Protein AF-A0A4U1M6J4-F1 (afdb_monomer_lite)

Radius of gyration: 17.22 Å; chains: 1; bounding box: 43×19×57 Å

Foldseek 3Di:
DVVVVVVVVVVLVVLVVVLVVLCVVLVVCCVPPVDPLSVLSNVLSVVLVVLSVVLVVVLVVQVVPDPVSNVVSVVVSVVVNVSSVVSNVVSVVVVVVPPDPPDD

Secondary structure (DSSP, 8-state):
-HHHHHHHHHHHHHHHHHHHHHHHHHHHHHHHH-SHHHHHHHHHHHHHHHHHHHHHHHHHHHHTT-HHHHHHHHHHHHHHTHHHHHHHHHHHHHHHHTS-----

Structure (mmCIF, N/CA/C/O backbone):
data_AF-A0A4U1M6J4-F1
#
_entry.id   AF-A0A4U1M6J4-F1
#
loop_
_atom_site.group_PDB
_atom_site.id
_atom_site.type_symbol
_atom_site.label_atom_id
_atom_site.label_alt_id
_atom_site.label_comp_id
_atom_site.label_asym_id
_atom_site.label_entity_id
_atom_site.label_seq_id
_atom_site.pdbx_PDB_ins_code
_atom_site.Cartn_x
_atom_site.Cartn_y
_atom_site.Cartn_z
_atom_site.occupancy
_atom_site.B_iso_or_equiv
_atom_site.auth_seq_id
_atom_site.auth_comp_id
_atom_site.auth_asym_id
_atom_site.auth_atom_id
_atom_site.pdbx_PDB_model_num
ATOM 1 N N . MET A 1 1 ? 27.853 1.924 -9.903 1.00 54.72 1 MET A N 1
ATOM 2 C CA . MET A 1 1 ? 26.617 1.180 -10.225 1.00 54.72 1 MET A CA 1
ATOM 3 C C . MET A 1 1 ? 26.153 0.357 -9.025 1.00 54.72 1 MET A C 1
ATOM 5 O O . MET A 1 1 ? 25.010 0.541 -8.648 1.00 54.72 1 MET A O 1
ATOM 9 N N . GLU A 1 2 ? 27.031 -0.371 -8.318 1.00 57.38 2 GLU A N 1
ATOM 10 C CA . GLU A 1 2 ? 26.672 -1.163 -7.113 1.00 57.38 2 GLU A CA 1
ATOM 11 C C . GLU A 1 2 ? 25.866 -0.431 -6.025 1.00 57.38 2 GLU A C 1
ATOM 13 O O . GLU A 1 2 ? 24.902 -0.982 -5.501 1.00 57.38 2 GLU A O 1
ATOM 18 N N . TYR A 1 3 ? 26.212 0.817 -5.686 1.00 63.53 3 TYR A N 1
ATOM 19 C CA . TYR A 1 3 ? 25.458 1.557 -4.666 1.00 63.53 3 TYR A CA 1
ATOM 20 C C . TYR A 1 3 ? 23.995 1.784 -5.075 1.00 63.53 3 TYR A C 1
ATOM 22 O O . TYR A 1 3 ? 23.107 1.691 -4.232 1.00 63.53 3 TYR A O 1
ATOM 30 N N . LEU A 1 4 ? 23.733 2.045 -6.362 1.00 61.03 4 LEU A N 1
ATOM 31 C CA . LEU A 1 4 ? 22.388 2.324 -6.875 1.00 61.03 4 LEU A CA 1
ATOM 32 C C . LEU A 1 4 ? 21.488 1.081 -6.780 1.00 61.03 4 LEU A C 1
ATOM 34 O O . LEU A 1 4 ? 20.319 1.185 -6.402 1.00 61.03 4 LEU A O 1
ATOM 38 N N . ASP A 1 5 ? 22.064 -0.092 -7.043 1.00 71.69 5 ASP A N 1
ATOM 39 C CA . ASP A 1 5 ? 21.364 -1.373 -6.977 1.00 71.69 5 ASP A CA 1
ATOM 40 C C . ASP A 1 5 ? 20.993 -1.724 -5.531 1.00 71.69 5 ASP A C 1
ATOM 42 O O . ASP A 1 5 ? 19.843 -2.070 -5.257 1.00 71.69 5 ASP A O 1
ATOM 46 N N . ILE A 1 6 ? 21.909 -1.520 -4.578 1.00 77.25 6 ILE A N 1
ATOM 47 C CA . ILE A 1 6 ? 21.648 -1.746 -3.147 1.00 77.25 6 ILE A CA 1
ATOM 48 C C . ILE A 1 6 ? 20.508 -0.851 -2.640 1.00 77.25 6 ILE A C 1
ATOM 50 O O . ILE A 1 6 ? 19.599 -1.347 -1.972 1.00 77.25 6 ILE A O 1
ATOM 54 N N . TYR A 1 7 ? 20.507 0.444 -2.984 1.00 77.38 7 TYR A N 1
ATOM 55 C CA . TYR A 1 7 ? 19.420 1.358 -2.604 1.00 77.38 7 TYR A CA 1
ATOM 56 C C . TYR A 1 7 ? 18.075 0.933 -3.197 1.00 77.38 7 TYR A C 1
ATOM 58 O O . TYR A 1 7 ? 17.051 0.997 -2.511 1.00 77.38 7 TYR A O 1
ATOM 66 N N . SER A 1 8 ? 18.063 0.475 -4.450 1.00 74.06 8 SER A N 1
ATOM 67 C CA . SER A 1 8 ? 16.837 0.015 -5.105 1.00 74.06 8 SER A CA 1
ATOM 68 C C . SER A 1 8 ? 16.248 -1.229 -4.424 1.00 74.06 8 SER A C 1
ATOM 70 O O . SER A 1 8 ? 15.045 -1.273 -4.156 1.00 74.06 8 SER A O 1
ATOM 72 N N . ILE A 1 9 ? 17.101 -2.187 -4.041 1.00 77.81 9 ILE A N 1
ATOM 73 C CA . ILE A 1 9 ? 16.712 -3.418 -3.343 1.00 77.81 9 ILE A CA 1
ATOM 74 C C . ILE A 1 9 ? 16.184 -3.096 -1.942 1.00 77.81 9 ILE A C 1
ATOM 76 O O . ILE A 1 9 ? 15.102 -3.554 -1.570 1.00 77.81 9 ILE A O 1
ATOM 80 N N . LEU A 1 10 ? 16.897 -2.261 -1.180 1.00 82.12 10 LEU A N 1
ATOM 81 C CA . LEU A 1 10 ? 16.464 -1.811 0.149 1.00 82.12 10 LEU A CA 1
ATOM 82 C C . LEU A 1 10 ? 15.105 -1.112 0.093 1.00 82.12 10 LEU A C 1
ATOM 84 O O . LEU A 1 10 ? 14.226 -1.401 0.904 1.00 82.12 10 LEU A O 1
ATOM 88 N N . THR A 1 11 ? 14.909 -0.241 -0.898 1.00 81.88 11 THR A N 1
ATOM 89 C CA . THR A 1 11 ? 13.645 0.479 -1.093 1.00 81.88 11 THR A CA 1
ATOM 90 C C . THR A 1 11 ? 12.501 -0.484 -1.400 1.00 81.88 11 THR A C 1
ATOM 92 O O . THR A 1 11 ? 11.412 -0.338 -0.841 1.00 81.88 11 THR A O 1
ATOM 95 N N . ALA A 1 12 ? 12.732 -1.490 -2.248 1.00 77.56 12 ALA A N 1
ATOM 96 C CA . ALA A 1 12 ? 11.730 -2.497 -2.586 1.00 77.56 12 ALA A CA 1
ATOM 97 C C . ALA A 1 12 ? 11.331 -3.342 -1.367 1.00 77.56 12 ALA A C 1
ATOM 99 O O . ALA A 1 12 ? 10.138 -3.516 -1.107 1.00 77.56 12 ALA A O 1
ATOM 100 N N . ILE A 1 13 ? 12.310 -3.802 -0.578 1.00 84.50 13 ILE A N 1
ATOM 101 C CA . ILE A 1 13 ? 12.067 -4.570 0.653 1.00 84.50 13 ILE A CA 1
ATOM 102 C C . ILE A 1 13 ? 11.274 -3.732 1.656 1.00 84.50 13 ILE A C 1
ATOM 104 O O . ILE A 1 13 ? 10.256 -4.188 2.178 1.00 84.50 13 ILE A O 1
ATOM 108 N N . PHE A 1 14 ? 11.706 -2.493 1.901 1.00 87.25 14 PHE A N 1
ATOM 109 C CA . PHE A 1 14 ? 11.056 -1.614 2.868 1.00 87.25 14 PHE A CA 1
ATOM 110 C C . PHE A 1 14 ? 9.615 -1.300 2.454 1.00 87.25 14 PHE A C 1
ATOM 112 O O . PHE A 1 14 ? 8.692 -1.398 3.261 1.00 87.25 14 PHE A O 1
ATOM 119 N N . THR A 1 15 ? 9.401 -1.008 1.170 1.00 84.69 15 THR A N 1
ATOM 120 C CA . THR A 1 15 ? 8.069 -0.737 0.614 1.00 84.69 15 THR A CA 1
ATOM 121 C C . THR A 1 15 ? 7.157 -1.964 0.711 1.00 84.69 15 THR A C 1
ATOM 123 O O . THR A 1 15 ? 5.980 -1.834 1.060 1.00 84.69 15 THR A O 1
ATOM 126 N N . GLY A 1 16 ? 7.691 -3.165 0.462 1.00 83.44 16 GLY A N 1
ATOM 127 C CA . GLY A 1 16 ? 6.967 -4.425 0.633 1.00 83.44 16 GLY A CA 1
ATOM 128 C C . GLY A 1 16 ? 6.543 -4.666 2.084 1.00 83.44 16 GLY A C 1
ATOM 129 O O . GLY A 1 16 ? 5.375 -4.956 2.343 1.00 83.44 16 GLY A O 1
ATOM 130 N N . LEU A 1 17 ? 7.458 -4.471 3.038 1.00 89.25 17 LEU A N 1
ATOM 131 C CA . LEU A 1 17 ? 7.176 -4.616 4.470 1.00 89.25 17 LEU A CA 1
ATOM 132 C C . LEU A 1 17 ? 6.112 -3.628 4.956 1.00 89.25 17 LEU A C 1
ATOM 134 O O . LEU A 1 17 ? 5.172 -4.025 5.643 1.00 89.25 17 LEU A O 1
ATOM 138 N N . VAL A 1 18 ? 6.222 -2.356 4.567 1.00 89.62 18 VAL A N 1
ATOM 139 C CA . VAL A 1 18 ? 5.233 -1.323 4.912 1.00 89.62 18 VAL A CA 1
ATOM 140 C C . VAL A 1 18 ? 3.853 -1.678 4.352 1.00 89.62 18 VAL A C 1
ATOM 142 O O . VAL A 1 18 ? 2.851 -1.565 5.055 1.00 89.62 18 VAL A O 1
ATOM 145 N N . SER A 1 19 ? 3.793 -2.169 3.113 1.00 87.12 19 SER A N 1
ATOM 146 C CA . SER A 1 19 ? 2.529 -2.567 2.477 1.00 87.12 19 SER A CA 1
ATOM 147 C C . SER A 1 19 ? 1.873 -3.755 3.185 1.00 87.12 19 SER A C 1
ATOM 149 O O . SER A 1 19 ? 0.663 -3.748 3.411 1.00 87.12 19 SER A O 1
ATOM 151 N N . LEU A 1 20 ? 2.666 -4.750 3.600 1.00 89.69 20 LEU A N 1
ATOM 152 C CA . LEU A 1 20 ? 2.179 -5.875 4.403 1.00 89.69 20 LEU A CA 1
ATOM 153 C C . LEU A 1 20 ? 1.655 -5.417 5.766 1.00 89.69 20 LEU A C 1
ATOM 155 O O . LEU A 1 20 ? 0.612 -5.889 6.216 1.00 89.69 20 LEU A O 1
ATOM 159 N N . LEU A 1 21 ? 2.340 -4.469 6.407 1.00 93.19 21 LEU A N 1
ATOM 160 C CA . LEU A 1 21 ? 1.924 -3.923 7.694 1.00 93.19 21 LEU A CA 1
ATOM 161 C C . LEU A 1 21 ? 0.557 -3.229 7.593 1.00 93.19 21 LEU A C 1
ATOM 163 O O . LEU A 1 21 ? -0.318 -3.481 8.424 1.00 93.19 21 LEU A O 1
ATOM 167 N N . PHE A 1 22 ? 0.335 -2.414 6.556 1.00 91.69 22 PHE A N 1
ATOM 168 C CA . PHE A 1 22 ? -0.966 -1.778 6.325 1.00 91.69 22 PHE A CA 1
ATOM 169 C C . PHE A 1 22 ? -2.070 -2.781 5.987 1.00 91.69 22 PHE A C 1
ATOM 171 O O . PHE A 1 22 ? -3.191 -2.625 6.471 1.00 91.69 22 PHE A O 1
ATOM 178 N N . LEU A 1 23 ? -1.757 -3.849 5.247 1.00 93.00 23 LEU A N 1
ATOM 179 C CA . LEU A 1 23 ? -2.712 -4.926 4.992 1.00 93.00 23 LEU A CA 1
ATOM 180 C C . LEU A 1 23 ? -3.152 -5.601 6.298 1.00 93.00 23 LEU A C 1
ATOM 182 O O . LEU A 1 23 ? -4.351 -5.746 6.542 1.00 93.00 23 LEU A O 1
ATOM 186 N N . VAL A 1 24 ? -2.199 -5.970 7.159 1.00 93.19 24 VAL A N 1
ATOM 187 C CA . VAL A 1 24 ? -2.489 -6.585 8.465 1.00 93.19 24 VAL A CA 1
ATOM 188 C C . VAL A 1 24 ? -3.306 -5.634 9.342 1.00 93.19 24 VAL A C 1
ATOM 190 O O . VAL A 1 24 ? -4.314 -6.051 9.914 1.00 93.19 24 VAL A O 1
ATOM 193 N N . LEU A 1 25 ? -2.937 -4.350 9.403 1.00 91.25 25 LEU A N 1
ATOM 194 C CA . LEU A 1 25 ? -3.719 -3.326 10.105 1.00 91.25 25 LEU A CA 1
ATOM 195 C C . LEU A 1 25 ? -5.146 -3.229 9.562 1.00 91.25 25 LEU A C 1
ATOM 197 O O . LEU A 1 25 ? -6.091 -3.251 10.347 1.00 91.25 25 LEU A O 1
ATOM 201 N N . GLY A 1 26 ? -5.316 -3.173 8.241 1.00 90.56 26 GLY A N 1
ATOM 202 C CA . GLY A 1 26 ? -6.624 -3.127 7.592 1.00 90.56 26 GLY A CA 1
ATOM 203 C C . GLY A 1 26 ? -7.493 -4.327 7.965 1.00 90.56 26 GLY A C 1
ATOM 204 O O . GLY A 1 26 ? -8.650 -4.151 8.343 1.00 90.56 26 GLY A O 1
ATOM 205 N N . ILE A 1 27 ? -6.929 -5.540 7.955 1.00 92.62 27 ILE A N 1
ATOM 206 C CA . ILE A 1 27 ? -7.631 -6.763 8.376 1.00 92.62 27 ILE A CA 1
ATOM 207 C C . ILE A 1 27 ? -8.061 -6.656 9.846 1.00 92.62 27 ILE A C 1
ATOM 209 O O . ILE A 1 27 ? -9.231 -6.873 10.170 1.00 92.62 27 ILE A O 1
ATOM 213 N N . ILE A 1 28 ? -7.152 -6.267 10.744 1.00 92.00 28 ILE A N 1
ATOM 214 C CA . ILE A 1 28 ? -7.461 -6.110 12.174 1.00 92.00 28 ILE A CA 1
ATOM 215 C C . ILE A 1 28 ? -8.570 -5.069 12.376 1.00 92.00 28 ILE A C 1
ATOM 217 O O . ILE A 1 28 ? -9.533 -5.322 13.100 1.00 92.00 28 ILE A O 1
ATOM 221 N N . MET A 1 29 ? -8.482 -3.917 11.714 1.00 89.38 29 MET A N 1
ATOM 222 C CA . MET A 1 29 ? -9.488 -2.859 11.810 1.00 89.38 29 MET A CA 1
ATOM 223 C C . MET A 1 29 ? -10.849 -3.322 11.284 1.00 89.38 29 MET A C 1
ATOM 225 O O . MET A 1 29 ? -11.872 -3.044 11.908 1.00 89.38 29 MET A O 1
ATOM 229 N N . VAL A 1 30 ? -10.893 -4.057 10.170 1.00 91.31 30 VAL A N 1
ATOM 230 C CA . VAL A 1 30 ? -12.154 -4.585 9.627 1.00 91.31 30 VAL A CA 1
ATOM 231 C C . VAL A 1 30 ? -12.765 -5.601 10.585 1.00 91.31 30 VAL A C 1
ATOM 233 O O . VAL A 1 30 ? -13.963 -5.530 10.843 1.00 91.31 30 VAL A O 1
ATOM 236 N N . THR A 1 31 ? -11.968 -6.492 11.180 1.00 89.38 31 THR A N 1
ATOM 237 C CA . THR A 1 31 ? -12.493 -7.479 12.141 1.00 89.38 31 THR A CA 1
ATOM 238 C C . THR A 1 31 ? -13.022 -6.842 13.429 1.00 89.38 31 THR A C 1
ATOM 240 O O . THR A 1 31 ? -14.032 -7.313 13.953 1.00 89.38 31 THR A O 1
ATOM 243 N N . LYS A 1 32 ? -12.389 -5.765 13.923 1.00 84.75 32 LYS A N 1
ATOM 244 C CA . LYS A 1 32 ? -12.730 -5.140 15.212 1.00 84.75 32 LYS A CA 1
ATOM 245 C C . LYS A 1 32 ? -13.800 -4.054 15.141 1.00 84.75 32 LYS A C 1
ATOM 247 O O . LYS A 1 32 ? -14.674 -4.036 15.999 1.00 84.75 32 LYS A O 1
ATOM 252 N N . THR A 1 33 ? -13.732 -3.139 14.174 1.00 81.06 33 THR A N 1
ATOM 253 C CA . THR A 1 33 ? -14.630 -1.967 14.140 1.00 81.06 33 THR A CA 1
ATOM 254 C C . THR A 1 33 ? -15.655 -1.998 13.015 1.00 81.06 33 THR A C 1
ATOM 256 O O . THR A 1 33 ? -16.654 -1.296 13.121 1.00 81.06 33 THR A O 1
ATOM 259 N N . LYS A 1 34 ? -15.453 -2.818 11.968 1.00 80.56 34 LYS A N 1
ATOM 260 C CA . LYS A 1 34 ? -16.412 -3.037 10.861 1.00 80.56 34 LYS A CA 1
ATOM 261 C C . LYS A 1 34 ? -17.023 -1.743 10.290 1.00 80.56 34 LYS A C 1
ATOM 263 O O . LYS A 1 34 ? -18.219 -1.681 10.020 1.00 80.56 34 LYS A O 1
ATOM 268 N N . GLY A 1 35 ? -16.206 -0.705 10.108 1.00 84.56 35 GLY A N 1
ATOM 269 C CA . GLY A 1 35 ? -16.649 0.604 9.622 1.00 84.56 35 GLY A CA 1
ATOM 270 C C . GLY A 1 35 ? -16.043 0.988 8.274 1.00 84.56 35 GLY A C 1
ATOM 271 O O . GLY A 1 35 ? -15.026 0.432 7.857 1.00 84.56 35 GLY A O 1
ATOM 272 N N . LEU A 1 36 ? -16.630 2.005 7.631 1.00 87.44 36 LEU A N 1
ATOM 273 C CA . LEU A 1 36 ? -16.089 2.632 6.418 1.00 87.44 36 LEU A CA 1
ATOM 274 C C . LEU A 1 36 ? -14.580 2.952 6.521 1.00 87.44 36 LEU A C 1
ATOM 276 O O . LEU A 1 36 ? -13.864 2.619 5.578 1.00 87.44 36 LEU A O 1
ATOM 280 N N . PRO A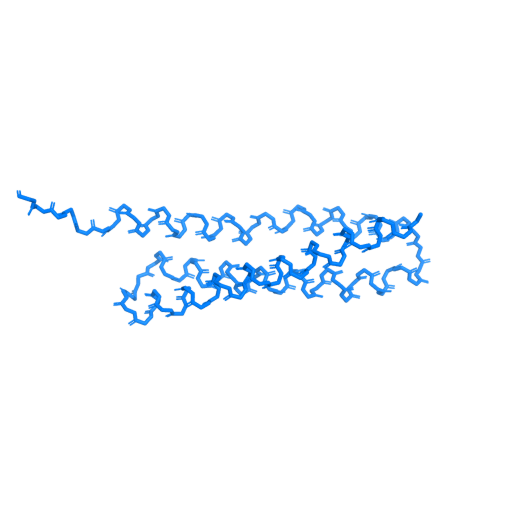 1 37 ? -14.054 3.489 7.647 1.00 89.75 37 PRO A N 1
ATOM 281 C CA . PRO A 1 37 ? -12.619 3.747 7.786 1.00 89.75 37 PRO A CA 1
ATOM 282 C C . PRO A 1 37 ? -11.759 2.490 7.608 1.00 89.75 37 PRO A C 1
ATOM 284 O O . PRO A 1 37 ? -10.742 2.516 6.923 1.00 89.75 37 PRO A O 1
ATOM 287 N N . SER A 1 38 ? -12.197 1.366 8.176 1.00 91.06 38 SER A N 1
ATOM 288 C CA . SER A 1 38 ? -11.486 0.089 8.107 1.00 91.06 38 SER A CA 1
ATOM 289 C C . SER A 1 38 ? -11.472 -0.479 6.689 1.00 91.06 38 SER A C 1
ATOM 291 O O . SER A 1 38 ? -10.443 -0.977 6.234 1.00 91.06 38 SER A O 1
ATOM 293 N N . TYR A 1 39 ? -12.593 -0.366 5.967 1.00 91.81 39 TYR A N 1
ATOM 294 C CA . TYR A 1 39 ? -12.668 -0.788 4.568 1.00 91.81 39 TYR A CA 1
ATOM 295 C C . TYR A 1 39 ? -11.785 0.071 3.662 1.00 91.81 39 TYR A C 1
ATOM 297 O O . TYR A 1 39 ? -11.125 -0.479 2.787 1.00 91.81 39 TYR A O 1
ATOM 305 N N . LEU A 1 40 ? -11.706 1.386 3.894 1.00 93.00 40 LEU A N 1
ATOM 306 C CA . LEU A 1 40 ? -10.815 2.276 3.140 1.00 93.00 40 LEU A CA 1
ATOM 307 C C . LEU A 1 40 ? -9.341 1.883 3.308 1.00 93.00 40 LEU A C 1
ATOM 309 O O . LEU A 1 40 ? -8.627 1.763 2.313 1.00 93.00 40 LEU A O 1
ATOM 313 N N . VAL A 1 41 ? -8.904 1.602 4.543 1.00 93.19 41 VAL A N 1
ATOM 314 C CA . VAL A 1 41 ? -7.535 1.127 4.811 1.00 93.19 41 VAL A CA 1
ATOM 315 C C . VAL A 1 41 ? -7.278 -0.219 4.136 1.00 93.19 41 VAL A C 1
ATOM 317 O O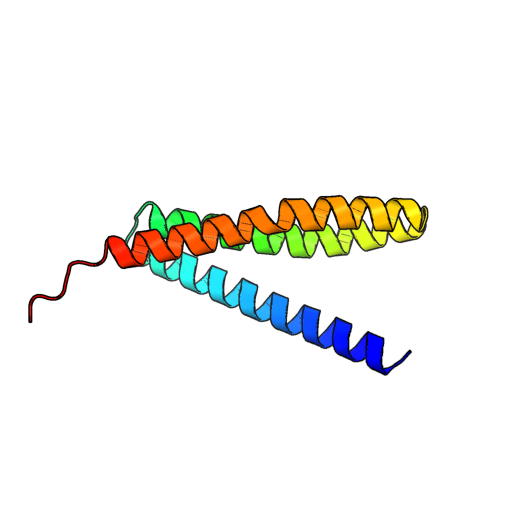 . VAL A 1 41 ? -6.236 -0.395 3.503 1.00 93.19 41 VAL A O 1
ATOM 320 N N . LEU A 1 42 ? -8.219 -1.164 4.223 1.00 93.38 42 LEU A N 1
ATOM 321 C CA . LEU A 1 42 ? -8.056 -2.489 3.623 1.00 93.38 42 LEU A CA 1
ATOM 322 C C . LEU A 1 42 ? -8.001 -2.423 2.090 1.00 93.38 42 LEU A C 1
ATOM 324 O O . LEU A 1 42 ? -7.085 -2.979 1.488 1.00 93.38 42 LEU A O 1
ATOM 328 N N . VAL A 1 43 ? -8.940 -1.716 1.458 1.00 93.88 43 VAL A N 1
ATOM 329 C CA . VAL A 1 43 ? -8.986 -1.546 -0.004 1.00 93.88 43 VAL A CA 1
ATOM 330 C C . VAL A 1 43 ? -7.747 -0.804 -0.495 1.00 93.88 43 VAL A C 1
ATOM 332 O O . VAL A 1 43 ? -7.120 -1.246 -1.456 1.00 93.88 43 VAL A O 1
ATOM 335 N N . GLY A 1 44 ? -7.344 0.270 0.189 1.00 93.25 44 GLY A N 1
ATOM 336 C CA . GLY A 1 44 ? -6.113 0.989 -0.125 1.00 93.25 44 GLY A CA 1
ATOM 337 C C . GLY A 1 44 ? -4.877 0.092 -0.029 1.00 93.25 44 GLY A C 1
ATOM 338 O O . GLY A 1 44 ? -4.035 0.119 -0.920 1.00 93.25 44 GLY A O 1
ATOM 339 N N . SER A 1 45 ? -4.800 -0.775 0.984 1.00 92.62 45 SER A N 1
ATOM 340 C CA . SER A 1 45 ? -3.682 -1.718 1.152 1.00 92.62 45 SER A CA 1
ATOM 341 C C . SER A 1 45 ? -3.639 -2.783 0.054 1.00 92.62 45 SER A C 1
ATOM 343 O O . SER A 1 45 ? -2.572 -3.058 -0.494 1.00 92.62 45 SER A O 1
ATOM 345 N N . ILE A 1 46 ? -4.792 -3.350 -0.315 1.00 93.56 46 ILE A N 1
ATOM 346 C CA . ILE A 1 46 ? -4.896 -4.325 -1.412 1.00 93.56 46 ILE A CA 1
ATOM 347 C C . ILE A 1 46 ? -4.486 -3.678 -2.737 1.00 93.56 46 ILE A C 1
ATOM 349 O O . ILE A 1 46 ? -3.661 -4.234 -3.461 1.00 93.56 46 ILE A O 1
ATOM 353 N N . LEU A 1 47 ? -5.012 -2.487 -3.037 1.00 91.88 47 LEU A N 1
ATOM 354 C CA . LEU A 1 47 ? -4.621 -1.738 -4.230 1.00 91.88 47 LEU A CA 1
ATOM 355 C C . LEU A 1 47 ? -3.123 -1.424 -4.217 1.00 91.88 47 LEU A C 1
ATOM 357 O O . LEU A 1 47 ? -2.469 -1.598 -5.237 1.00 91.88 47 LEU A O 1
ATOM 361 N N . GLY A 1 48 ? -2.558 -1.031 -3.074 1.00 89.62 48 GLY A N 1
ATOM 362 C CA . GLY A 1 48 ? -1.125 -0.767 -2.932 1.00 89.62 48 GLY A CA 1
ATOM 363 C C . GLY A 1 48 ? -0.269 -1.965 -3.340 1.00 89.62 48 GLY A C 1
ATOM 364 O O . GLY A 1 48 ? 0.644 -1.821 -4.151 1.00 89.62 48 GLY A O 1
ATOM 365 N N . ILE A 1 49 ? -0.619 -3.160 -2.860 1.00 89.38 49 ILE A N 1
ATOM 366 C CA . ILE A 1 49 ? 0.070 -4.404 -3.232 1.00 89.38 49 ILE A CA 1
ATOM 367 C C . ILE A 1 49 ? -0.083 -4.685 -4.731 1.00 89.38 49 ILE A C 1
ATOM 369 O O . ILE A 1 49 ? 0.912 -4.954 -5.402 1.00 89.38 49 ILE A O 1
ATOM 373 N N . LEU A 1 50 ? -1.297 -4.561 -5.278 1.00 89.25 50 LEU A N 1
ATOM 374 C CA . LEU A 1 50 ? -1.546 -4.762 -6.710 1.00 89.25 50 LEU A CA 1
ATOM 375 C C . LEU A 1 50 ? -0.737 -3.794 -7.580 1.00 89.25 50 LEU A C 1
ATOM 377 O O . LEU A 1 50 ? -0.191 -4.208 -8.599 1.00 89.25 50 LEU A O 1
ATOM 381 N N . PHE A 1 51 ? -0.613 -2.530 -7.176 1.00 87.75 51 PHE A N 1
ATOM 382 C CA . PHE A 1 51 ? 0.186 -1.537 -7.891 1.00 87.75 51 PHE A CA 1
ATOM 383 C C . PHE A 1 51 ? 1.686 -1.831 -7.816 1.00 87.75 51 PHE A C 1
ATOM 385 O O . PHE A 1 51 ? 2.373 -1.681 -8.824 1.00 87.75 51 PHE A O 1
ATOM 392 N N . ILE A 1 52 ? 2.200 -2.294 -6.672 1.00 83.81 52 ILE A N 1
ATOM 393 C CA . ILE A 1 52 ? 3.606 -2.706 -6.534 1.00 83.81 52 ILE A CA 1
ATOM 394 C C . ILE A 1 52 ? 3.900 -3.907 -7.438 1.00 83.81 52 ILE A C 1
ATOM 396 O O . ILE A 1 52 ? 4.831 -3.862 -8.244 1.00 83.81 52 ILE A O 1
ATOM 400 N N . SER A 1 53 ? 3.089 -4.963 -7.351 1.00 83.12 53 SER A N 1
ATOM 401 C CA . SER A 1 53 ? 3.249 -6.164 -8.177 1.00 83.12 53 SER A CA 1
ATOM 402 C C . SER A 1 53 ? 3.062 -5.857 -9.663 1.00 83.12 53 SER A C 1
ATOM 404 O O . SER A 1 53 ? 3.872 -6.279 -10.486 1.00 83.12 53 SER A O 1
ATOM 406 N N . GLY A 1 54 ? 2.043 -5.068 -10.010 1.00 84.81 54 GLY A N 1
ATOM 407 C CA . GLY A 1 54 ? 1.766 -4.635 -11.377 1.00 84.81 54 GLY A CA 1
ATOM 408 C C . GLY A 1 54 ? 2.904 -3.806 -11.960 1.00 84.81 54 GLY A C 1
ATOM 409 O O . GLY A 1 54 ? 3.322 -4.061 -13.087 1.00 84.81 54 GLY A O 1
ATOM 410 N N . ARG A 1 55 ? 3.476 -2.883 -11.177 1.00 82.62 55 ARG A N 1
ATOM 411 C CA . ARG A 1 55 ? 4.644 -2.095 -11.585 1.00 82.62 55 ARG A CA 1
ATOM 412 C C . ARG A 1 55 ? 5.844 -2.988 -11.872 1.00 82.62 55 ARG A C 1
ATOM 414 O O . ARG A 1 55 ? 6.506 -2.758 -12.878 1.00 82.62 55 ARG A O 1
ATOM 421 N N . LEU A 1 56 ? 6.125 -3.989 -11.036 1.00 80.19 56 LEU A N 1
ATOM 422 C CA . LEU A 1 56 ? 7.240 -4.916 -11.262 1.00 80.19 56 LEU A CA 1
ATOM 423 C C . LEU A 1 56 ? 7.042 -5.732 -12.544 1.00 80.19 56 LEU A C 1
ATOM 425 O O . LEU A 1 56 ? 7.907 -5.716 -13.416 1.00 80.19 56 LEU A O 1
ATOM 429 N N . VAL A 1 57 ? 5.887 -6.387 -12.690 1.00 83.06 57 VAL A N 1
ATOM 430 C CA . VAL A 1 57 ? 5.591 -7.251 -13.844 1.00 83.06 57 VAL A CA 1
ATOM 431 C C . VAL A 1 57 ? 5.586 -6.451 -15.145 1.00 83.06 57 VAL A C 1
ATOM 433 O O . VAL A 1 57 ? 6.243 -6.836 -16.110 1.00 83.06 57 VAL A O 1
ATOM 436 N N . LEU A 1 58 ? 4.896 -5.308 -15.172 1.00 79.81 58 LEU A N 1
ATOM 437 C CA . LEU A 1 58 ? 4.805 -4.494 -16.381 1.00 79.81 58 LEU A CA 1
ATOM 438 C C . LEU A 1 58 ? 6.126 -3.796 -16.701 1.00 79.81 58 LEU A C 1
ATOM 440 O O . LEU A 1 58 ? 6.470 -3.705 -17.873 1.00 79.81 58 LEU A O 1
ATOM 444 N N . SER A 1 59 ? 6.919 -3.384 -15.706 1.00 80.12 59 SER A N 1
ATOM 445 C CA . SER A 1 59 ? 8.261 -2.846 -15.978 1.00 80.12 59 SER A CA 1
ATOM 446 C C . SER A 1 59 ? 9.155 -3.880 -16.663 1.00 80.12 59 SER A C 1
ATOM 448 O O . SER A 1 59 ? 9.860 -3.531 -17.602 1.00 80.12 59 SER A O 1
ATOM 450 N N . ILE A 1 60 ? 9.096 -5.151 -16.251 1.00 80.00 60 ILE A N 1
ATOM 451 C CA . ILE A 1 60 ? 9.861 -6.229 -16.897 1.00 80.00 60 ILE A CA 1
ATOM 452 C C . ILE A 1 60 ? 9.386 -6.442 -1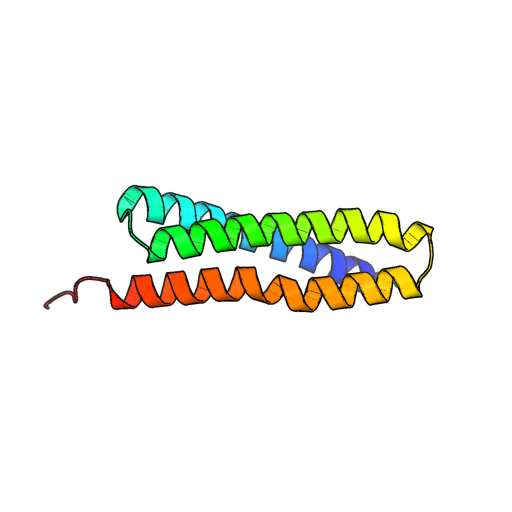8.340 1.00 80.00 60 ILE A C 1
ATOM 454 O O . ILE A 1 60 ? 10.216 -6.561 -19.238 1.00 80.00 60 ILE A O 1
ATOM 458 N N . LEU A 1 61 ? 8.071 -6.442 -18.576 1.00 82.38 61 LEU A N 1
ATOM 459 C CA . LEU A 1 61 ? 7.501 -6.608 -19.918 1.00 82.38 61 LEU A CA 1
ATOM 460 C C . LEU A 1 61 ? 7.850 -5.436 -20.850 1.00 82.38 61 LEU A C 1
ATOM 462 O O . LEU A 1 61 ? 8.272 -5.650 -21.981 1.00 82.38 61 LEU A O 1
ATOM 466 N N . PHE A 1 62 ? 7.726 -4.190 -20.387 1.00 79.50 62 PHE A N 1
ATOM 467 C CA . PHE A 1 62 ? 8.010 -3.012 -21.214 1.00 79.50 62 PHE A CA 1
ATOM 468 C C . PHE A 1 62 ? 9.505 -2.766 -21.429 1.00 79.50 62 PHE A C 1
ATOM 470 O O . PHE A 1 62 ? 9.883 -2.270 -22.491 1.00 79.50 62 PHE A O 1
ATOM 477 N N . ALA A 1 63 ? 10.361 -3.162 -20.480 1.00 76.75 63 ALA A N 1
ATOM 478 C CA . ALA A 1 63 ? 11.814 -3.093 -20.640 1.00 76.75 63 ALA A CA 1
ATOM 479 C C . ALA A 1 63 ? 12.325 -3.939 -21.821 1.00 76.75 63 ALA A C 1
ATOM 481 O O . ALA A 1 63 ? 13.380 -3.636 -22.370 1.00 76.75 63 ALA A O 1
ATOM 482 N N . GLN A 1 64 ? 11.574 -4.964 -22.239 1.00 80.38 64 GLN A N 1
ATOM 483 C CA . GLN A 1 64 ? 11.900 -5.784 -23.410 1.00 80.38 64 GLN A CA 1
ATOM 484 C C . GLN A 1 64 ? 11.564 -5.100 -24.746 1.00 80.38 64 GLN A C 1
ATOM 486 O O . GLN A 1 64 ? 12.076 -5.520 -25.780 1.00 80.38 64 GLN A O 1
ATOM 491 N N . HIS A 1 65 ? 10.723 -4.059 -24.745 1.00 80.31 65 HIS A N 1
ATOM 492 C CA . HIS A 1 65 ? 10.270 -3.384 -25.964 1.00 80.31 65 HIS A CA 1
ATOM 493 C C . HIS A 1 65 ? 11.036 -2.090 -26.251 1.00 80.31 65 HIS A C 1
ATOM 495 O O . HIS A 1 65 ? 11.590 -1.942 -27.338 1.00 80.31 65 HIS A O 1
ATOM 501 N N . SER A 1 66 ? 11.071 -1.146 -25.306 1.00 83.31 66 SER A N 1
ATOM 502 C CA . SER A 1 66 ? 11.862 0.084 -25.436 1.00 83.31 66 SER A CA 1
ATOM 503 C C . SER A 1 66 ? 11.999 0.822 -24.102 1.00 83.31 66 SER A C 1
ATOM 505 O O . SER A 1 66 ? 11.149 0.721 -23.214 1.00 83.31 66 SER A O 1
ATOM 507 N N . VAL A 1 67 ? 13.062 1.621 -23.972 1.00 82.44 67 VAL A N 1
ATOM 508 C CA . VAL A 1 67 ? 13.296 2.460 -22.783 1.00 82.44 67 VAL A CA 1
ATOM 509 C C . VAL A 1 67 ? 12.198 3.519 -22.626 1.00 82.44 67 VAL A C 1
ATOM 511 O O . VAL A 1 67 ? 11.742 3.777 -21.516 1.00 82.44 67 VAL A O 1
ATOM 514 N N . GLU A 1 68 ? 11.705 4.090 -23.726 1.00 82.75 68 GLU A N 1
ATOM 515 C CA . GLU A 1 68 ? 10.608 5.069 -23.701 1.00 82.75 68 GLU A CA 1
ATOM 516 C C . GLU A 1 68 ? 9.286 4.458 -23.221 1.00 82.75 68 GLU A C 1
ATOM 518 O O . GLU A 1 68 ? 8.569 5.079 -22.434 1.00 82.75 68 GLU A O 1
ATOM 523 N N . ALA A 1 69 ? 8.974 3.222 -23.632 1.00 78.75 69 ALA A N 1
ATOM 524 C CA . ALA A 1 69 ? 7.787 2.514 -23.160 1.00 78.75 69 ALA A CA 1
ATOM 525 C C . ALA A 1 69 ? 7.862 2.236 -21.651 1.00 78.75 69 ALA A C 1
ATOM 527 O O . ALA A 1 69 ? 6.874 2.421 -20.939 1.00 78.75 69 ALA A O 1
ATOM 528 N N . LEU A 1 70 ? 9.045 1.865 -21.149 1.00 80.75 70 LEU A N 1
ATOM 529 C CA . LEU A 1 70 ? 9.288 1.685 -19.719 1.00 80.75 70 LEU A CA 1
ATOM 530 C C . LEU A 1 70 ? 9.082 2.988 -18.931 1.00 80.75 70 LEU A C 1
ATOM 532 O O . LEU A 1 70 ? 8.420 2.982 -17.891 1.00 80.75 70 LEU A O 1
ATOM 536 N N . VAL A 1 71 ? 9.617 4.105 -19.430 1.00 84.81 71 VAL A N 1
ATOM 537 C CA . VAL A 1 71 ? 9.495 5.424 -18.789 1.00 84.81 71 VAL A CA 1
ATOM 538 C C . VAL A 1 71 ? 8.037 5.896 -18.764 1.00 84.81 71 VAL A C 1
ATOM 540 O O . VAL A 1 71 ? 7.548 6.326 -17.717 1.00 84.81 71 VAL A O 1
ATOM 543 N N . ASN A 1 72 ? 7.305 5.749 -19.872 1.00 84.75 72 ASN A N 1
ATOM 544 C CA . ASN A 1 72 ? 5.881 6.092 -19.935 1.00 84.75 72 ASN A CA 1
ATOM 545 C C . ASN A 1 72 ? 5.035 5.230 -18.992 1.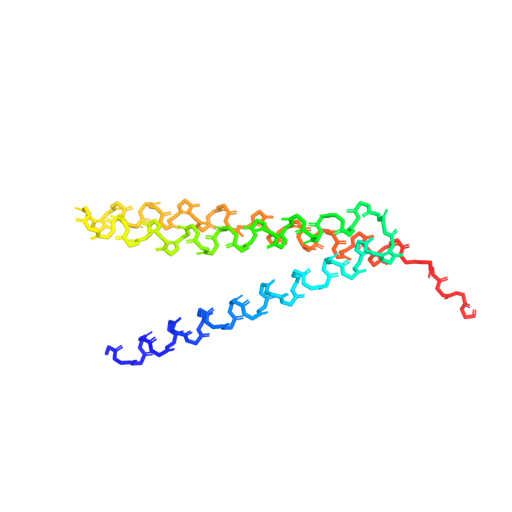00 84.75 72 ASN A C 1
ATOM 547 O O . ASN A 1 72 ? 4.194 5.758 -18.262 1.00 84.75 72 ASN A O 1
ATOM 551 N N . ALA A 1 73 ? 5.291 3.920 -18.940 1.00 81.00 73 ALA A N 1
ATOM 552 C CA . ALA A 1 73 ? 4.620 3.035 -17.995 1.00 81.00 73 ALA A CA 1
ATOM 553 C C . ALA A 1 73 ? 4.890 3.465 -16.544 1.00 81.00 73 ALA A C 1
ATOM 555 O O . ALA A 1 73 ? 3.959 3.560 -15.745 1.00 81.00 73 ALA A O 1
ATOM 556 N N . GLN A 1 74 ? 6.139 3.795 -16.198 1.00 83.81 74 GLN A N 1
ATOM 557 C CA . GLN A 1 74 ? 6.490 4.262 -14.853 1.00 83.81 74 GLN A CA 1
ATOM 558 C C . GLN A 1 74 ? 5.811 5.579 -14.478 1.00 83.81 74 GLN A C 1
ATOM 560 O O . GLN A 1 74 ? 5.362 5.710 -13.340 1.00 83.81 74 GLN A O 1
ATOM 565 N N . MET A 1 75 ? 5.681 6.531 -15.407 1.00 84.44 75 MET A N 1
ATOM 566 C CA . MET A 1 75 ? 4.941 7.772 -15.153 1.00 84.44 75 MET A CA 1
ATOM 567 C C . MET A 1 75 ? 3.477 7.496 -14.806 1.00 84.44 75 MET A C 1
ATOM 569 O O . MET A 1 75 ? 2.985 7.994 -13.794 1.00 84.44 75 MET A O 1
ATOM 573 N N . ILE A 1 76 ? 2.808 6.649 -15.592 1.00 84.94 76 ILE A N 1
ATOM 574 C CA . ILE A 1 76 ? 1.425 6.230 -15.331 1.00 84.94 76 ILE A CA 1
ATOM 575 C C . ILE A 1 76 ? 1.337 5.584 -13.944 1.00 84.94 76 ILE A C 1
ATOM 577 O O . ILE A 1 76 ? 0.541 6.006 -13.106 1.00 84.94 76 ILE A O 1
ATOM 581 N N . PHE A 1 77 ? 2.208 4.616 -13.655 1.00 83.75 77 PHE A N 1
ATOM 582 C CA . PHE A 1 77 ? 2.234 3.940 -1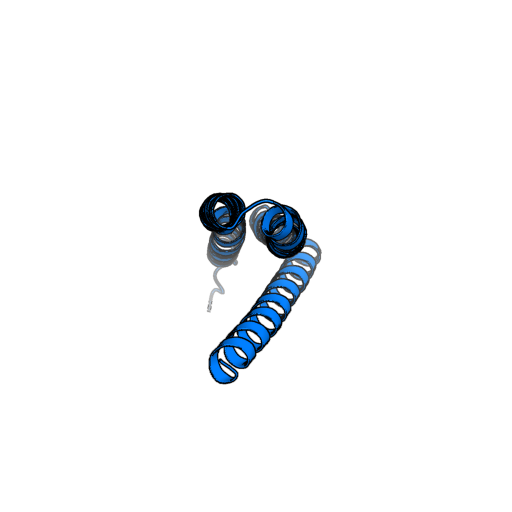2.360 1.00 83.75 77 PHE A CA 1
ATOM 583 C C . PHE A 1 77 ? 2.435 4.889 -11.185 1.00 83.75 77 PHE A C 1
ATOM 585 O O . PHE A 1 77 ? 1.761 4.731 -10.173 1.00 83.75 77 PHE A O 1
ATOM 592 N N . ASN A 1 78 ? 3.318 5.877 -11.307 1.00 83.62 78 ASN A N 1
ATOM 593 C CA . ASN A 1 78 ? 3.571 6.835 -10.235 1.00 83.62 78 ASN A CA 1
ATOM 594 C C . ASN A 1 78 ? 2.345 7.705 -9.938 1.00 83.62 78 ASN A C 1
ATOM 596 O O . ASN A 1 78 ? 2.059 7.955 -8.771 1.00 83.62 78 ASN A O 1
ATOM 600 N N . VAL A 1 79 ? 1.592 8.117 -10.964 1.00 84.81 79 VAL A N 1
ATOM 601 C CA . VAL A 1 79 ? 0.343 8.876 -10.778 1.00 84.81 79 VAL A CA 1
ATOM 602 C C . VAL A 1 79 ? -0.707 8.017 -10.076 1.00 84.81 79 VAL A C 1
ATOM 604 O O . VAL A 1 79 ? -1.308 8.442 -9.090 1.00 84.81 79 VAL A O 1
ATOM 607 N N . PHE A 1 80 ? -0.906 6.782 -10.538 1.00 84.62 80 PHE A N 1
ATOM 608 C CA . PHE A 1 80 ? -1.923 5.900 -9.965 1.00 84.62 80 PHE A CA 1
ATOM 609 C C . PHE A 1 80 ? -1.541 5.330 -8.589 1.00 84.62 80 PHE A C 1
ATOM 611 O O . PHE A 1 80 ? -2.428 5.059 -7.780 1.00 84.62 80 PHE A O 1
ATOM 618 N N . ALA A 1 81 ? -0.248 5.215 -8.273 1.00 81.94 81 ALA A N 1
ATOM 619 C CA . ALA A 1 81 ? 0.242 4.747 -6.974 1.00 81.94 81 ALA A CA 1
ATOM 620 C C . ALA A 1 81 ? -0.122 5.681 -5.804 1.00 81.94 81 ALA A C 1
ATOM 622 O O . ALA A 1 81 ? -0.059 5.265 -4.647 1.00 81.94 81 ALA A O 1
ATOM 623 N N . VAL A 1 82 ? -0.551 6.915 -6.085 1.00 87.56 82 VAL A N 1
ATOM 624 C CA . VAL A 1 82 ? -1.058 7.856 -5.074 1.00 87.56 82 VAL A CA 1
ATOM 625 C C . VAL A 1 82 ? -2.458 7.467 -4.577 1.00 87.56 82 VAL A C 1
ATOM 627 O O . VAL A 1 82 ? -2.815 7.754 -3.438 1.00 87.56 82 VAL A O 1
ATOM 630 N N . LEU A 1 83 ? -3.267 6.775 -5.386 1.00 90.25 83 LEU A N 1
ATOM 631 C CA . LEU A 1 83 ? -4.628 6.392 -4.987 1.00 90.25 83 LEU A CA 1
ATOM 632 C C . LEU A 1 83 ? -4.652 5.439 -3.775 1.00 90.25 83 LEU A C 1
ATOM 634 O O . LEU A 1 83 ? -5.372 5.735 -2.818 1.00 90.25 83 LEU A O 1
ATOM 638 N N . PRO A 1 84 ? -3.863 4.342 -3.746 1.00 91.06 84 PRO A N 1
ATOM 639 C CA . PRO A 1 84 ? -3.726 3.500 -2.559 1.00 91.06 84 PRO A CA 1
ATOM 640 C C . PRO A 1 84 ? -3.389 4.277 -1.284 1.00 91.06 84 PRO A C 1
ATOM 642 O O . PRO A 1 84 ? -4.033 4.082 -0.253 1.00 91.06 84 PRO A O 1
ATOM 645 N N . SER A 1 85 ? -2.400 5.174 -1.350 1.00 89.75 85 SER A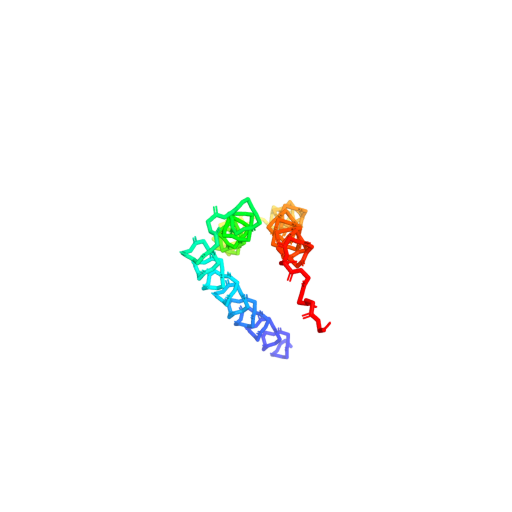 N 1
ATOM 646 C CA . SER A 1 85 ? -1.942 5.920 -0.177 1.00 89.75 85 SER A CA 1
ATOM 647 C C . SER A 1 85 ? -2.992 6.918 0.301 1.00 89.75 85 SER A C 1
ATOM 649 O O . SER A 1 85 ? -3.219 7.014 1.506 1.00 89.75 85 SER A O 1
ATOM 651 N N . LEU A 1 86 ? -3.711 7.582 -0.610 1.00 92.69 86 LEU A N 1
ATOM 652 C CA . LEU A 1 86 ? -4.846 8.438 -0.257 1.00 92.69 86 LEU A CA 1
ATOM 653 C C . LEU A 1 86 ? -5.950 7.658 0.462 1.00 92.69 86 LEU A C 1
ATOM 655 O O . LEU A 1 86 ? -6.454 8.130 1.480 1.00 92.69 86 LEU A O 1
ATOM 659 N N . LEU A 1 87 ? -6.309 6.461 -0.008 1.00 93.19 87 LEU A N 1
ATOM 660 C CA . LEU A 1 87 ? -7.321 5.624 0.649 1.00 93.19 87 LEU A CA 1
ATOM 661 C C . LEU A 1 87 ? -6.885 5.179 2.050 1.00 93.19 87 LEU A C 1
ATOM 663 O O . LEU A 1 87 ? -7.675 5.251 2.991 1.00 93.19 87 LEU A O 1
ATOM 667 N N . ILE A 1 88 ? -5.621 4.778 2.214 1.00 92.75 88 ILE A N 1
ATOM 668 C CA . ILE A 1 88 ? -5.075 4.397 3.524 1.00 92.75 88 ILE A CA 1
ATOM 669 C C . ILE A 1 88 ? -5.091 5.596 4.476 1.00 92.75 88 ILE A C 1
ATOM 671 O O . ILE A 1 88 ? -5.617 5.493 5.581 1.00 92.75 88 ILE A O 1
ATOM 675 N N . VAL A 1 89 ? -4.556 6.744 4.054 1.00 93.44 89 VAL A N 1
ATOM 676 C CA . VAL A 1 89 ? -4.467 7.947 4.895 1.00 93.44 89 VAL A CA 1
ATOM 677 C C . VAL A 1 89 ? -5.855 8.457 5.273 1.00 93.44 89 VAL A C 1
ATOM 679 O O . VAL A 1 89 ? -6.111 8.714 6.448 1.00 93.44 89 VAL A O 1
ATOM 682 N N . THR A 1 90 ? -6.779 8.555 4.315 1.00 92.94 90 THR A N 1
ATOM 683 C CA . THR A 1 90 ? -8.161 8.981 4.594 1.00 92.94 90 THR A CA 1
ATOM 684 C C . THR A 1 90 ? -8.887 7.996 5.505 1.00 92.94 90 THR A C 1
ATOM 686 O O . THR A 1 90 ? -9.568 8.426 6.435 1.00 92.94 90 THR A O 1
ATOM 689 N N . GLY A 1 91 ? -8.690 6.689 5.312 1.00 91.56 91 GLY A N 1
ATOM 690 C CA . GLY A 1 91 ? -9.214 5.654 6.198 1.00 91.56 91 GLY A CA 1
ATOM 691 C C . GLY A 1 91 ? -8.675 5.770 7.625 1.00 91.56 91 GLY A C 1
ATOM 692 O O . GLY A 1 91 ? -9.449 5.720 8.578 1.00 91.56 91 GLY A O 1
ATOM 693 N N . LEU A 1 92 ? -7.373 6.008 7.798 1.00 91.94 92 LEU A N 1
ATOM 694 C CA . LEU A 1 92 ? -6.765 6.206 9.118 1.00 91.94 92 LEU A CA 1
ATOM 695 C C . LEU A 1 92 ? -7.257 7.491 9.796 1.00 91.94 92 LEU A C 1
ATOM 697 O O . LEU A 1 92 ? -7.609 7.459 10.974 1.00 91.94 92 LEU A O 1
ATOM 701 N N . ILE A 1 93 ? -7.348 8.605 9.066 1.00 92.56 93 ILE A N 1
ATOM 702 C CA . ILE A 1 93 ? -7.876 9.872 9.597 1.00 92.56 93 ILE A CA 1
ATOM 703 C C . ILE A 1 93 ? -9.333 9.696 10.034 1.00 92.56 93 ILE A C 1
ATOM 705 O O . ILE A 1 93 ? -9.693 10.045 11.159 1.00 92.56 93 ILE A O 1
ATOM 709 N N . ALA A 1 94 ? -10.170 9.105 9.178 1.00 89.25 94 ALA A N 1
ATOM 710 C CA . ALA A 1 94 ? -11.569 8.847 9.495 1.00 89.25 94 ALA A CA 1
ATOM 711 C C . ALA A 1 94 ? -11.718 7.896 10.689 1.00 89.25 94 ALA A C 1
ATOM 713 O O . ALA A 1 94 ? -12.660 8.033 11.468 1.00 89.25 94 ALA A O 1
ATOM 714 N N . PHE A 1 95 ? -10.795 6.948 10.861 1.00 88.19 95 PHE A N 1
ATOM 715 C CA . PHE A 1 95 ? -10.778 6.068 12.021 1.00 88.19 95 PHE A CA 1
ATOM 716 C C . PHE A 1 95 ? -10.494 6.848 13.304 1.00 88.19 95 PHE A C 1
ATOM 718 O O . PHE A 1 95 ? -11.262 6.730 14.253 1.00 88.19 95 PHE A O 1
ATOM 725 N N . VAL A 1 96 ? -9.453 7.687 13.312 1.00 87.12 96 VAL A N 1
ATOM 726 C CA . VAL A 1 96 ? -9.074 8.503 14.477 1.00 87.12 96 VAL A CA 1
ATOM 727 C C . VAL A 1 96 ? -10.192 9.465 14.879 1.00 87.12 96 VAL A C 1
ATOM 729 O O . VAL A 1 96 ? -10.495 9.584 16.062 1.00 87.12 96 VAL A O 1
ATOM 732 N N . ILE A 1 97 ? -10.843 10.117 13.912 1.00 87.50 97 ILE A N 1
ATOM 733 C CA . ILE A 1 97 ? -11.946 11.054 14.182 1.00 87.50 97 ILE A CA 1
ATOM 734 C C . ILE A 1 97 ? -13.173 10.335 14.766 1.00 87.50 97 ILE A C 1
ATOM 736 O O . ILE A 1 97 ? -13.871 10.902 15.604 1.00 87.50 97 ILE A O 1
ATOM 740 N N . ASN A 1 98 ? -13.428 9.091 14.347 1.00 81.75 98 ASN A N 1
ATOM 741 C CA . ASN A 1 98 ? -14.548 8.282 14.836 1.00 81.75 98 ASN A CA 1
ATOM 742 C C . ASN A 1 98 ? -14.251 7.533 16.143 1.00 81.75 98 ASN A C 1
ATOM 744 O O . ASN A 1 98 ? -15.134 6.834 16.647 1.00 81.75 98 ASN A O 1
ATOM 748 N N . LEU A 1 99 ? -13.043 7.644 16.706 1.00 75.81 99 LEU A N 1
ATOM 749 C CA . LEU A 1 99 ? -12.777 7.061 18.015 1.00 75.81 99 LEU A CA 1
ATOM 750 C C . LEU A 1 99 ? -13.652 7.766 19.063 1.00 75.81 99 LEU A C 1
ATOM 752 O O . LEU A 1 99 ? -13.672 9.001 19.114 1.00 75.81 99 LEU A O 1
ATOM 756 N N . PRO A 1 100 ? -14.380 7.015 19.912 1.00 65.50 100 PRO A N 1
ATOM 757 C CA . PRO A 1 100 ? -15.127 7.620 21.002 1.00 65.50 100 PRO A CA 1
ATOM 758 C C . PRO A 1 100 ? -14.138 8.405 21.861 1.00 65.50 100 PRO A C 1
ATOM 760 O O . PRO A 1 100 ? -13.150 7.848 22.339 1.00 65.50 100 PRO A O 1
ATOM 763 N N . LYS A 1 101 ? -14.376 9.714 22.013 1.00 65.00 101 LYS A N 1
ATOM 764 C CA . LYS A 1 101 ? -13.545 10.574 22.858 1.00 65.00 101 LYS A CA 1
ATOM 765 C C . LYS A 1 101 ? -13.523 9.951 24.250 1.00 65.00 101 LYS A C 1
ATOM 767 O O . LYS A 1 101 ? -14.563 9.928 24.907 1.00 65.00 101 LYS A O 1
ATOM 772 N N . THR A 1 102 ? -12.373 9.430 24.677 1.00 53.00 102 THR A N 1
ATOM 773 C CA . THR A 1 102 ? -12.160 9.012 26.063 1.00 53.00 102 THR A CA 1
ATOM 774 C C . THR A 1 102 ? -12.498 10.211 26.941 1.00 53.00 102 THR A C 1
ATOM 776 O O . THR A 1 102 ? -11.764 11.197 26.965 1.00 53.00 102 THR A O 1
ATOM 779 N N . LYS A 1 103 ? -13.666 10.169 27.589 1.00 47.41 103 LYS A N 1
ATOM 780 C CA . LYS A 1 103 ? -14.002 11.079 28.680 1.00 47.41 103 LYS A CA 1
ATOM 781 C C . LYS A 1 103 ? -13.085 10.678 29.834 1.00 47.41 103 LYS A C 1
ATOM 783 O O . LYS A 1 103 ? -13.325 9.642 30.447 1.00 47.41 103 LYS A O 1
ATOM 788 N N . ASN A 1 104 ? -12.014 11.445 30.031 1.00 46.97 104 ASN A N 1
ATOM 789 C CA . ASN A 1 104 ? -11.333 11.508 31.324 1.00 46.97 104 ASN A CA 1
ATOM 790 C C . ASN A 1 104 ? -12.265 12.149 32.351 1.00 46.97 104 ASN A C 1
ATOM 792 O O . ASN A 1 104 ? -12.987 13.098 31.959 1.00 46.97 104 ASN A O 1
#

Sequence (104 aa):
MEYLDIYSILTAIFTGLVSLLFLVLGIIMVTKTKGLPSYLVLVGSILGILFISGRLVLSILFAQHSVEALVNAQMIFNVFAVLPSLLIVTGLIAFVINLPKTKN

pLDDT: mean 83.71, std 9.86, range [46.97, 93.88]